Protein AF-A0A7S2IRY8-F1 (afdb_monomer_lite)

Secondary structure (DSSP, 8-state):
-HHHHHTTT-TTHHHHS-TT----HHHHS-HHHHHHHHHHHHHT-TT-EEEEEEESTTTTS-HHHHHHHHHHHHHHEEEEEEE-S-GGGGGT-SEEEEEEE-TTS-EEEEEEEGGGTTT--STT------EEPPTTS--TTTHHHHS--------

Radius of gyration: 21.2 Å; chains: 1; bounding box: 43×50×58 Å

Sequence (155 aa):
IRSALGSVSLEYLLERFGLDECVDLDTVLSGGEKQRLGFARLLLRPNGVRFALLDEATSALDQGAEDAVYRLLRQEVLSYVSVGHRANLDNYHTHKLLLERKPNGGCSWRFAKMENMQARKHPGERQSEWVESNEEDVTLQELDKRHGFSNTWSP

InterPro domains:
  IPR027417 P-loop containing nucleoside triphosphate hydrolase [G3DSA:3.40.50.300] (2-123)
  IPR027417 P-loop containing nucleoside triphosphate hydrolase [SSF52540] (11-99)
  IPR050835 ATP-binding cassette sub-family D [PTHR11384] (2-116)

pLDDT: mean 78.59, std 22.95, range [26.48, 96.62]

Organism: NCBI:txid1333877

Structure (mmCIF, N/CA/C/O backbone):
data_AF-A0A7S2IRY8-F1
#
_entry.id   AF-A0A7S2IRY8-F1
#
loop_
_atom_site.group_PDB
_atom_site.id
_atom_site.type_symbol
_atom_site.label_atom_id
_atom_site.label_alt_id
_atom_site.label_comp_id
_atom_site.label_asym_id
_atom_site.label_entity_id
_atom_site.label_seq_id
_atom_site.pdbx_PDB_ins_code
_atom_site.Cartn_x
_atom_site.Cartn_y
_atom_site.Cartn_z
_atom_site.occupancy
_atom_site.B_iso_or_equiv
_atom_site.auth_seq_id
_atom_site.auth_comp_id
_atom_site.auth_asym_id
_atom_site.auth_atom_id
_atom_site.pdbx_PDB_model_num
ATOM 1 N N . ILE A 1 1 ? -17.445 0.090 7.749 1.00 86.25 1 ILE A N 1
ATOM 2 C CA . ILE A 1 1 ? -16.265 0.717 8.402 1.00 86.25 1 ILE A CA 1
ATOM 3 C C . ILE A 1 1 ? -15.472 -0.300 9.220 1.00 86.25 1 ILE A C 1
ATOM 5 O O . ILE A 1 1 ? -14.363 -0.596 8.807 1.00 86.25 1 ILE A O 1
ATOM 9 N N . ARG A 1 2 ? -16.029 -0.905 10.286 1.00 92.12 2 ARG A N 1
ATOM 10 C CA . ARG A 1 2 ? -15.329 -1.924 11.104 1.00 92.12 2 ARG A CA 1
ATOM 11 C C . ARG A 1 2 ? -14.664 -3.034 10.287 1.00 92.12 2 ARG A C 1
ATOM 13 O O . ARG A 1 2 ? -13.466 -3.226 10.410 1.00 92.12 2 ARG A O 1
ATOM 20 N N . SER A 1 3 ? -15.412 -3.684 9.393 1.00 92.19 3 SER A N 1
ATOM 21 C CA . SER A 1 3 ? -14.861 -4.729 8.516 1.00 92.19 3 SER A CA 1
ATOM 22 C C . SER A 1 3 ? -13.683 -4.230 7.662 1.00 92.19 3 SER A C 1
ATOM 24 O O . SER A 1 3 ? -12.653 -4.889 7.628 1.00 92.19 3 SER A O 1
ATOM 26 N N . ALA A 1 4 ? -13.781 -3.039 7.059 1.00 92.69 4 ALA A N 1
ATOM 27 C CA . ALA A 1 4 ? -12.695 -2.472 6.255 1.00 92.69 4 ALA A CA 1
ATOM 28 C C . ALA A 1 4 ? -11.435 -2.169 7.085 1.00 92.69 4 ALA A C 1
ATOM 30 O O . ALA A 1 4 ? -10.328 -2.401 6.612 1.00 92.69 4 ALA A O 1
ATOM 31 N N . LEU A 1 5 ? -11.596 -1.681 8.322 1.00 94.25 5 LEU A N 1
ATOM 32 C CA . LEU A 1 5 ? -10.478 -1.480 9.250 1.00 94.25 5 LEU A CA 1
ATOM 33 C C . LEU A 1 5 ? -9.884 -2.812 9.725 1.00 94.25 5 LEU A C 1
ATOM 35 O O . LEU A 1 5 ? -8.664 -2.929 9.826 1.00 94.25 5 LEU A O 1
ATOM 39 N N . GLY A 1 6 ? -10.718 -3.827 9.955 1.00 93.88 6 GLY A N 1
ATOM 40 C CA . GLY A 1 6 ? -10.281 -5.187 10.276 1.00 93.88 6 GLY A CA 1
ATOM 41 C C . GLY A 1 6 ? -9.407 -5.790 9.175 1.00 93.88 6 GLY A C 1
ATOM 42 O O . GLY A 1 6 ? -8.331 -6.310 9.468 1.00 93.88 6 GLY A O 1
ATOM 43 N N . SER A 1 7 ? -9.792 -5.618 7.904 1.00 93.56 7 SER A N 1
ATOM 44 C CA . SER A 1 7 ? -9.027 -6.099 6.740 1.00 93.56 7 SER A CA 1
ATOM 45 C C . SER A 1 7 ? -7.620 -5.505 6.616 1.00 93.56 7 SER A C 1
ATOM 47 O O . SER A 1 7 ? -6.781 -6.073 5.921 1.00 93.56 7 SER A O 1
ATOM 49 N N . VAL A 1 8 ? -7.343 -4.380 7.283 1.00 94.81 8 VAL A N 1
ATOM 50 C CA . VAL A 1 8 ? -6.023 -3.726 7.296 1.00 94.81 8 VAL A CA 1
ATOM 51 C C . VAL A 1 8 ? -5.399 -3.665 8.695 1.00 94.81 8 VAL A C 1
ATOM 53 O O . VAL A 1 8 ? -4.482 -2.880 8.928 1.00 94.81 8 VAL A O 1
ATOM 56 N N . SER A 1 9 ? -5.890 -4.475 9.639 1.00 94.12 9 SER A N 1
ATOM 57 C CA . SER A 1 9 ? -5.387 -4.546 11.021 1.00 94.12 9 SER A CA 1
ATOM 58 C C . SER A 1 9 ? -5.428 -3.210 11.785 1.00 94.12 9 SER A C 1
ATOM 60 O O . SER A 1 9 ? -4.562 -2.933 12.612 1.00 94.12 9 SER A O 1
ATOM 62 N N . LEU A 1 10 ? -6.443 -2.382 11.524 1.00 95.12 10 LEU A N 1
ATOM 63 C CA . LEU A 1 10 ? -6.675 -1.089 12.182 1.00 95.12 10 LEU A CA 1
ATOM 64 C C . LEU A 1 10 ? -7.960 -1.062 13.025 1.00 95.12 10 LEU A C 1
ATOM 66 O O . LEU A 1 10 ? -8.463 0.008 13.356 1.00 95.12 10 LEU A O 1
ATOM 70 N N . GLU A 1 11 ? -8.525 -2.220 13.376 1.00 93.56 11 GLU A N 1
ATOM 71 C CA . GLU A 1 11 ? -9.779 -2.278 14.142 1.00 93.56 11 GLU A CA 1
ATOM 72 C C . GLU A 1 11 ? -9.667 -1.621 15.529 1.00 93.56 11 GLU A C 1
ATOM 74 O O . GLU A 1 11 ? -10.614 -0.964 15.961 1.00 93.56 11 GLU A O 1
ATOM 79 N N . TYR A 1 12 ? -8.493 -1.692 16.170 1.00 93.00 12 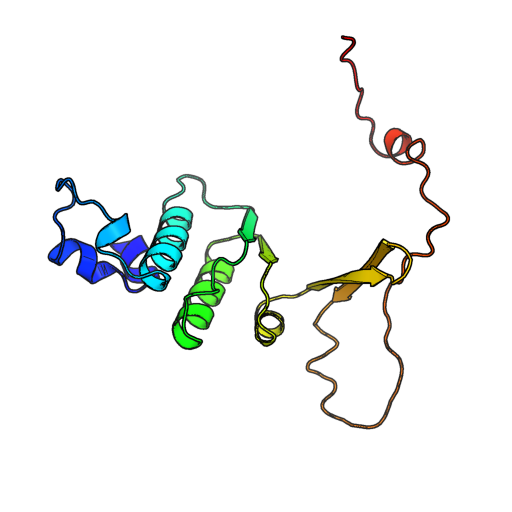TYR A N 1
ATOM 80 C CA . TYR A 1 12 ? -8.229 -1.048 17.465 1.00 93.00 12 TYR A CA 1
ATOM 81 C C . TYR A 1 12 ? -8.422 0.478 17.433 1.00 93.00 12 TYR A C 1
ATOM 83 O O . TYR A 1 12 ? -8.639 1.090 18.477 1.00 93.00 12 TYR A O 1
ATOM 91 N N . LEU A 1 13 ? -8.375 1.115 16.253 1.00 92.62 13 LEU A N 1
ATOM 92 C CA . LEU A 1 13 ? -8.632 2.550 16.134 1.00 92.62 13 LEU A CA 1
ATOM 93 C C . LEU A 1 13 ? -10.060 2.920 16.541 1.00 92.62 13 LEU A C 1
ATOM 95 O O . LEU A 1 13 ? -10.252 4.031 17.011 1.00 92.62 13 LEU A O 1
ATOM 99 N N . LEU A 1 14 ? -11.031 2.008 16.412 1.00 90.38 14 LEU A N 1
ATOM 100 C CA . LEU A 1 14 ? -12.418 2.242 16.838 1.00 90.38 14 LEU A CA 1
ATOM 101 C C . LEU A 1 14 ? -12.587 2.260 18.359 1.00 90.38 14 LEU A C 1
ATOM 103 O O . LEU A 1 14 ? -13.561 2.807 18.864 1.00 90.38 14 LEU A O 1
ATOM 107 N N . GLU A 1 15 ? -11.683 1.594 19.074 1.00 89.06 15 GLU A N 1
ATOM 108 C CA . GLU A 1 15 ? -11.660 1.579 20.539 1.00 89.06 15 GLU A CA 1
ATOM 109 C C . GLU A 1 15 ? -10.809 2.728 21.078 1.00 89.06 15 GLU A C 1
ATOM 111 O O . GLU A 1 15 ? -11.108 3.287 22.129 1.00 89.06 15 GLU A O 1
ATOM 116 N N . ARG A 1 16 ? -9.750 3.087 20.343 1.00 90.88 16 ARG A N 1
ATOM 117 C CA . ARG A 1 16 ? -8.844 4.184 20.687 1.00 90.88 16 ARG A CA 1
ATOM 118 C C . ARG A 1 16 ? -9.456 5.558 20.426 1.00 90.88 16 ARG A C 1
ATOM 120 O O . ARG A 1 16 ? -9.185 6.477 21.192 1.00 90.88 16 ARG A O 1
ATOM 127 N N . PHE A 1 17 ? -10.206 5.693 19.337 1.00 88.38 17 PHE A N 1
ATOM 128 C CA . PHE A 1 17 ? -10.835 6.932 18.900 1.00 88.38 17 PHE A CA 1
ATOM 129 C C . PHE A 1 17 ? -12.315 6.665 18.629 1.00 88.38 17 PHE A C 1
ATOM 131 O O . PHE A 1 17 ? -12.668 5.738 17.892 1.00 88.38 17 PHE A O 1
ATOM 138 N N . GLY A 1 18 ? -13.190 7.481 19.212 1.00 83.62 18 GLY A N 1
ATOM 139 C CA . GLY A 1 18 ? -14.607 7.449 18.865 1.00 83.62 18 GLY A CA 1
ATOM 140 C C . GLY A 1 18 ? -14.811 7.836 17.397 1.00 83.62 18 GLY A C 1
ATOM 141 O O . GLY A 1 18 ? -14.113 8.700 16.872 1.00 83.62 18 GLY A O 1
ATOM 142 N N . LEU A 1 19 ? -15.785 7.222 16.715 1.00 84.81 19 LEU A N 1
ATOM 143 C CA . LEU A 1 19 ? -16.089 7.553 15.311 1.00 84.81 19 LEU A CA 1
ATOM 144 C C . LEU A 1 19 ? -16.506 9.019 15.112 1.00 84.81 19 LEU A C 1
ATOM 146 O O . LEU A 1 19 ? -16.319 9.560 14.025 1.00 84.81 19 LEU A O 1
ATOM 150 N N . ASP A 1 20 ? -17.058 9.632 16.157 1.00 86.88 20 ASP A N 1
ATOM 151 C CA . ASP A 1 20 ? -17.539 11.014 16.162 1.00 86.88 20 ASP A CA 1
ATOM 152 C C . ASP A 1 20 ? -16.510 12.001 16.748 1.00 86.88 20 ASP A C 1
ATOM 154 O O . ASP A 1 20 ? -16.791 13.193 16.885 1.00 86.88 20 ASP A O 1
ATOM 158 N N . GLU A 1 21 ? -15.314 11.529 17.114 1.00 87.81 21 GLU A N 1
ATOM 159 C CA . GLU A 1 21 ? -14.276 12.376 17.696 1.00 87.81 21 GLU A CA 1
ATOM 160 C C . GLU A 1 21 ? -13.483 13.119 16.616 1.00 87.81 21 GLU A C 1
ATOM 162 O O . GLU A 1 21 ? -13.000 12.545 15.638 1.00 87.81 21 GLU A O 1
ATOM 167 N N . CYS A 1 22 ? -13.296 14.424 16.824 1.00 86.00 22 CYS A N 1
ATOM 168 C CA . CYS A 1 22 ? -12.420 15.231 15.985 1.00 86.00 22 CYS A CA 1
ATOM 169 C C . CYS A 1 22 ? -10.967 15.019 16.426 1.00 86.00 22 CYS A C 1
ATOM 171 O O . CYS A 1 22 ? -10.480 15.677 17.347 1.00 86.00 22 CYS A O 1
ATOM 173 N N . VAL A 1 23 ? -10.293 14.067 15.784 1.00 88.00 23 VAL A N 1
ATOM 174 C CA . VAL A 1 23 ? -8.888 13.732 16.036 1.00 88.00 23 VAL A CA 1
ATOM 175 C C . VAL A 1 23 ? -8.048 14.138 14.834 1.00 88.00 23 VAL A C 1
ATOM 177 O O . VAL A 1 23 ? -8.375 13.808 13.693 1.00 88.00 23 VAL A O 1
ATOM 180 N N . ASP A 1 24 ? -6.925 14.804 15.091 1.00 91.00 24 ASP A N 1
ATOM 181 C CA . ASP A 1 24 ? -5.908 15.033 14.071 1.00 91.00 24 ASP A CA 1
ATOM 182 C C . ASP A 1 24 ? -5.143 13.729 13.791 1.00 91.00 24 ASP A C 1
ATOM 184 O O . ASP A 1 24 ? -4.111 13.427 14.394 1.00 91.00 24 ASP A O 1
ATOM 188 N N . LEU A 1 25 ? -5.687 12.923 12.875 1.00 88.75 25 LEU A N 1
ATOM 189 C CA . LEU A 1 25 ? -5.116 11.635 12.474 1.00 88.75 25 LEU A CA 1
ATOM 190 C C . LEU A 1 25 ? -3.690 11.762 11.928 1.00 88.75 25 LEU A C 1
ATOM 192 O O . LEU A 1 25 ? -2.933 10.788 11.965 1.00 88.75 25 LEU A O 1
ATOM 196 N N . ASP A 1 26 ? -3.298 12.945 11.452 1.00 89.25 26 ASP A N 1
ATOM 197 C CA . ASP A 1 26 ? -1.968 13.141 10.906 1.00 89.25 26 ASP A CA 1
ATOM 198 C C . ASP A 1 26 ? -0.875 13.184 11.973 1.00 89.25 26 ASP A C 1
ATOM 200 O O . ASP A 1 26 ? 0.263 12.803 11.685 1.00 89.25 26 ASP A O 1
ATOM 204 N N . THR A 1 27 ? -1.203 13.577 13.199 1.00 91.94 27 THR A N 1
ATOM 205 C CA . THR A 1 27 ? -0.230 13.621 14.298 1.00 91.94 27 THR A CA 1
ATOM 206 C C . THR A 1 27 ? -0.205 12.335 15.117 1.00 91.94 27 THR A C 1
ATOM 208 O O . THR A 1 27 ? 0.823 12.014 15.712 1.00 91.94 27 THR A O 1
ATOM 211 N N . VAL A 1 28 ? -1.301 11.570 15.133 1.00 93.81 28 VAL A N 1
ATOM 212 C CA . VAL A 1 28 ? -1.433 10.381 15.999 1.00 93.81 28 VAL A CA 1
ATOM 213 C C . VAL A 1 28 ? -1.147 9.050 15.307 1.00 93.81 28 VAL A C 1
ATOM 215 O O . VAL A 1 28 ? -0.843 8.075 16.001 1.00 93.81 28 VAL A O 1
ATOM 218 N N . LEU A 1 29 ? -1.270 8.982 13.976 1.00 94.94 29 LEU A N 1
ATOM 219 C CA . LEU A 1 29 ? -1.001 7.768 13.205 1.00 94.94 29 LEU A CA 1
ATOM 220 C C . LEU A 1 29 ? 0.441 7.750 12.692 1.00 94.94 29 LEU A C 1
ATOM 222 O O . LEU A 1 29 ? 0.936 8.718 12.111 1.00 94.94 29 LEU A O 1
ATOM 226 N N . SER A 1 30 ? 1.096 6.604 12.832 1.00 95.75 30 SER A N 1
ATOM 227 C CA . SER A 1 30 ? 2.355 6.298 12.153 1.00 95.75 30 SER A CA 1
ATOM 228 C C . SER A 1 30 ? 2.177 6.275 10.630 1.00 95.75 30 SER A C 1
ATOM 230 O O . SER A 1 30 ? 1.080 6.055 10.111 1.00 95.75 30 SER A O 1
ATOM 232 N N . GLY A 1 31 ? 3.275 6.436 9.885 1.00 95.62 31 GLY A N 1
ATOM 233 C CA . GLY A 1 31 ? 3.243 6.393 8.417 1.00 95.62 31 GLY A CA 1
ATOM 234 C C . GLY A 1 31 ? 2.610 5.110 7.861 1.00 95.62 31 GLY A C 1
ATOM 235 O O . GLY A 1 31 ? 1.780 5.175 6.954 1.00 95.62 31 GLY A O 1
ATOM 236 N N . GLY A 1 32 ? 2.923 3.953 8.453 1.00 96.12 32 GLY A N 1
ATOM 237 C CA . GLY A 1 32 ? 2.334 2.675 8.050 1.00 96.12 32 GLY A CA 1
ATOM 238 C C . GLY A 1 32 ? 0.840 2.561 8.375 1.00 96.12 32 GLY A C 1
ATOM 239 O O . GLY A 1 32 ? 0.069 2.043 7.568 1.00 96.12 32 GLY A O 1
ATOM 240 N N . GLU A 1 33 ? 0.383 3.093 9.514 1.00 96.56 33 GLU A N 1
ATOM 241 C CA . GLU A 1 33 ? -1.053 3.166 9.830 1.00 96.56 33 GLU A CA 1
ATOM 242 C C . GLU A 1 33 ? -1.801 4.070 8.845 1.00 96.56 33 GLU A C 1
ATOM 244 O O . GLU A 1 33 ? -2.867 3.684 8.368 1.00 96.56 33 GLU A O 1
ATOM 249 N N . LYS A 1 34 ? -1.228 5.219 8.464 1.00 96.12 34 LYS A N 1
ATOM 250 C CA . LYS A 1 34 ? -1.816 6.105 7.446 1.00 96.12 34 LYS A CA 1
ATOM 251 C C . LYS A 1 34 ? -1.947 5.415 6.088 1.00 96.12 34 LYS A C 1
ATOM 253 O O . LYS A 1 34 ? -3.001 5.499 5.457 1.00 96.12 34 LYS A O 1
ATOM 258 N N . GLN A 1 35 ? -0.913 4.691 5.654 1.00 96.25 35 GLN A N 1
ATOM 259 C CA . GLN A 1 35 ? -0.953 3.913 4.410 1.00 96.25 35 GLN A CA 1
ATOM 260 C C . GLN A 1 35 ? -2.036 2.827 4.466 1.00 96.25 35 GLN A C 1
ATOM 262 O O . GLN A 1 35 ? -2.883 2.755 3.574 1.00 96.25 35 GLN A O 1
ATOM 267 N N . ARG A 1 36 ? -2.092 2.044 5.554 1.00 96.62 36 ARG A N 1
ATOM 268 C CA . ARG A 1 36 ? -3.141 1.027 5.772 1.00 96.62 36 ARG A CA 1
ATOM 269 C C . ARG A 1 36 ? -4.546 1.626 5.811 1.00 96.62 36 ARG A C 1
ATOM 271 O O . ARG A 1 36 ? -5.463 1.049 5.230 1.00 96.62 36 ARG A O 1
ATOM 278 N N . LEU A 1 37 ? -4.719 2.805 6.406 1.00 95.25 37 LEU A N 1
ATOM 279 C CA . LEU A 1 37 ? -5.989 3.531 6.379 1.00 95.25 37 LEU A CA 1
ATOM 280 C C . LEU A 1 37 ? -6.373 3.932 4.944 1.00 95.25 37 LEU A C 1
ATOM 282 O O . LEU A 1 37 ? -7.541 3.833 4.569 1.00 95.25 37 LEU A O 1
ATOM 286 N N . GLY A 1 38 ? -5.399 4.313 4.113 1.00 94.31 38 GLY A N 1
ATOM 287 C CA . GLY A 1 38 ? -5.584 4.510 2.672 1.00 94.31 38 GLY A CA 1
ATOM 288 C C . GLY A 1 38 ? -6.153 3.272 1.970 1.00 94.31 38 GLY A C 1
ATOM 289 O O . GLY A 1 38 ? -7.123 3.385 1.220 1.00 94.31 38 GLY A O 1
ATOM 290 N N . PHE A 1 39 ? -5.634 2.080 2.276 1.00 95.50 39 PHE A N 1
ATOM 291 C CA . PHE A 1 39 ? -6.175 0.823 1.746 1.00 95.50 39 PHE A CA 1
ATOM 292 C C . PHE A 1 39 ? -7.583 0.516 2.268 1.00 95.50 39 PHE A C 1
ATOM 294 O O . PHE A 1 39 ? -8.452 0.155 1.476 1.00 95.50 39 PHE A O 1
ATOM 301 N N . ALA A 1 40 ? -7.871 0.746 3.554 1.00 94.56 40 ALA A N 1
ATOM 302 C CA . ALA A 1 40 ? -9.236 0.608 4.077 1.00 94.56 40 ALA A CA 1
ATOM 303 C C . ALA A 1 40 ? -10.230 1.522 3.344 1.00 94.56 40 ALA A C 1
ATOM 305 O O . ALA A 1 40 ? -11.366 1.123 3.085 1.00 94.56 40 ALA A O 1
ATOM 306 N N . ARG A 1 41 ? -9.810 2.735 2.961 1.00 93.44 41 ARG A N 1
ATOM 307 C CA . ARG A 1 41 ? -10.647 3.659 2.177 1.00 93.44 41 ARG A CA 1
ATOM 308 C C . ARG A 1 41 ? -10.969 3.123 0.783 1.00 93.44 41 ARG A C 1
ATOM 310 O O . ARG A 1 41 ? -12.064 3.396 0.295 1.00 93.44 41 ARG A O 1
ATOM 317 N N . LEU A 1 42 ? -10.071 2.357 0.156 1.00 91.81 42 LEU A N 1
ATOM 318 C CA . LEU A 1 42 ? -10.356 1.699 -1.126 1.00 91.81 42 LEU A CA 1
ATOM 319 C C . LEU A 1 42 ? -11.517 0.703 -0.991 1.00 91.81 42 LEU A C 1
ATOM 321 O O . LEU A 1 42 ? -12.411 0.702 -1.834 1.00 91.81 42 LEU A O 1
ATOM 325 N N . LEU A 1 43 ? -11.558 -0.065 0.103 1.00 89.81 43 LEU A N 1
ATOM 326 C CA . LEU A 1 43 ? -12.607 -1.063 0.361 1.00 89.81 43 LEU A CA 1
ATOM 327 C C . LEU A 1 43 ? -13.995 -0.456 0.597 1.00 89.81 43 LEU A C 1
ATOM 329 O O . LEU A 1 43 ? -15.011 -1.108 0.386 1.00 89.81 43 LEU A O 1
ATOM 333 N N . LEU A 1 44 ? -14.059 0.795 1.053 1.00 91.56 44 LEU A N 1
ATOM 334 C CA . LEU A 1 44 ? -15.322 1.470 1.367 1.00 91.56 44 LEU A CA 1
ATOM 335 C C . LEU A 1 44 ? -16.009 2.077 0.134 1.00 91.56 44 LEU A C 1
ATOM 337 O O . LEU A 1 44 ? -17.045 2.731 0.265 1.00 91.56 44 LEU A O 1
ATOM 341 N N . ARG A 1 45 ? -15.449 1.900 -1.068 1.00 90.62 45 ARG A N 1
ATOM 342 C CA . ARG A 1 45 ? -16.018 2.446 -2.305 1.00 90.62 45 ARG A CA 1
ATOM 343 C C . ARG A 1 45 ? -17.322 1.708 -2.666 1.00 90.62 45 ARG A C 1
ATOM 345 O O . ARG A 1 45 ? -17.267 0.507 -2.913 1.00 90.62 45 ARG A O 1
ATOM 352 N N . PRO A 1 46 ? -18.474 2.403 -2.797 1.00 82.81 46 PRO A N 1
ATOM 353 C CA . PRO A 1 46 ? -19.788 1.759 -2.957 1.00 82.81 46 PRO A CA 1
ATOM 354 C C . PRO A 1 46 ? -19.918 0.833 -4.173 1.00 82.81 46 PRO A C 1
ATOM 356 O O . PRO A 1 46 ? -20.631 -0.159 -4.122 1.00 82.81 46 PRO A O 1
ATOM 359 N N . ASN A 1 47 ? -19.212 1.154 -5.261 1.00 87.88 47 ASN A N 1
ATOM 360 C CA . ASN A 1 47 ? -19.258 0.408 -6.522 1.00 87.88 47 ASN A CA 1
ATOM 361 C C . ASN A 1 47 ? -18.016 -0.482 -6.724 1.00 87.88 47 ASN A C 1
ATOM 363 O O . ASN A 1 47 ? -17.704 -0.856 -7.857 1.00 87.88 47 ASN A O 1
ATOM 367 N N . GLY A 1 48 ? -17.276 -0.760 -5.644 1.00 87.25 48 GLY A N 1
ATOM 368 C CA . GLY A 1 48 ? -15.960 -1.389 -5.698 1.00 87.25 48 GLY A CA 1
ATOM 369 C C . GLY A 1 48 ? -14.904 -0.519 -6.392 1.00 87.25 48 GLY A C 1
ATOM 370 O O . GLY A 1 48 ? -15.158 0.621 -6.802 1.00 87.25 48 GLY A O 1
ATOM 371 N N . VAL A 1 49 ? -13.694 -1.063 -6.529 1.00 91.56 49 VAL A N 1
ATOM 372 C CA . VAL A 1 49 ? -12.572 -0.414 -7.222 1.00 91.56 49 VAL A CA 1
ATOM 373 C C . VAL A 1 49 ? -12.186 -1.261 -8.429 1.00 91.56 49 VAL A C 1
ATOM 375 O O . VAL A 1 49 ? -11.703 -2.380 -8.299 1.00 91.56 49 VAL A O 1
ATOM 378 N N . ARG A 1 50 ? -12.394 -0.729 -9.640 1.00 91.94 50 ARG A N 1
ATOM 379 C CA . ARG A 1 50 ? -11.968 -1.425 -10.868 1.00 91.94 50 ARG A CA 1
ATOM 380 C C . ARG A 1 50 ? -10.473 -1.285 -11.126 1.00 91.94 50 ARG A C 1
ATOM 382 O O . ARG A 1 50 ? -9.853 -2.192 -11.663 1.00 91.94 50 ARG A O 1
ATOM 389 N N . PHE A 1 51 ? -9.909 -0.141 -10.768 1.00 94.56 51 PHE A N 1
ATOM 390 C CA . PHE A 1 51 ? -8.506 0.146 -10.994 1.00 94.56 51 PHE A CA 1
ATOM 391 C C . PHE A 1 51 ? -7.935 0.955 -9.835 1.00 94.56 51 PHE A C 1
ATOM 393 O O . PHE A 1 51 ? -8.565 1.925 -9.407 1.00 94.56 51 PHE A O 1
ATOM 400 N N . ALA A 1 52 ? -6.760 0.565 -9.345 1.00 95.19 52 ALA A N 1
ATOM 401 C CA . ALA A 1 52 ? -6.024 1.295 -8.319 1.00 95.19 52 ALA A CA 1
ATOM 402 C C . ALA A 1 52 ? -4.625 1.679 -8.818 1.00 95.19 52 ALA A C 1
ATOM 404 O O . ALA A 1 52 ? -3.906 0.851 -9.375 1.00 95.19 52 ALA A O 1
ATOM 405 N N . LEU A 1 53 ? -4.235 2.931 -8.578 1.00 95.94 53 LEU A N 1
ATOM 406 C CA . LEU A 1 53 ? -2.867 3.406 -8.755 1.00 95.94 53 LEU A CA 1
ATOM 407 C C . LEU A 1 53 ? -2.250 3.611 -7.373 1.00 95.94 53 LEU A C 1
ATOM 409 O O . LEU A 1 53 ? -2.832 4.294 -6.531 1.00 95.94 53 LEU A O 1
ATOM 413 N N . LEU A 1 54 ? -1.100 2.992 -7.142 1.00 95.75 54 LEU A N 1
ATOM 414 C CA . LEU A 1 54 ? -0.424 2.963 -5.853 1.00 95.75 54 LEU A CA 1
ATOM 415 C C . LEU A 1 54 ? 0.943 3.623 -6.005 1.00 95.75 54 LEU A C 1
ATOM 417 O O . LEU A 1 54 ? 1.872 2.992 -6.494 1.00 95.75 54 LEU A O 1
ATOM 421 N N . ASP A 1 55 ? 1.061 4.883 -5.608 1.00 95.12 55 ASP A N 1
ATOM 422 C CA . ASP A 1 55 ? 2.325 5.620 -5.670 1.00 95.12 55 ASP A CA 1
ATOM 423 C C . ASP A 1 55 ? 3.012 5.591 -4.302 1.00 95.12 55 ASP A C 1
ATOM 425 O O . ASP A 1 55 ? 2.493 6.155 -3.338 1.00 95.12 55 ASP A O 1
ATOM 429 N N . GLU A 1 56 ? 4.104 4.830 -4.184 1.00 94.12 56 GLU A N 1
ATOM 430 C CA . GLU A 1 56 ? 4.854 4.611 -2.935 1.00 94.12 56 GLU A CA 1
ATOM 431 C C . GLU A 1 56 ? 3.976 4.184 -1.739 1.00 94.12 56 GLU A C 1
ATOM 433 O O . GLU A 1 56 ? 4.312 4.397 -0.569 1.00 94.12 56 GLU A O 1
ATOM 438 N N . ALA A 1 57 ? 2.835 3.546 -2.025 1.00 94.75 57 ALA A N 1
ATOM 439 C CA . ALA A 1 57 ? 1.766 3.305 -1.055 1.00 94.75 57 ALA A CA 1
ATOM 440 C C . ALA A 1 57 ? 2.120 2.277 0.036 1.00 94.75 57 ALA A C 1
ATOM 442 O O . ALA A 1 57 ? 1.376 2.144 1.005 1.00 94.75 57 ALA A O 1
ATOM 443 N N . THR A 1 58 ? 3.229 1.546 -0.118 1.00 95.00 58 THR A N 1
ATOM 444 C CA . THR A 1 58 ? 3.711 0.526 0.832 1.00 95.00 58 THR A CA 1
ATOM 445 C C . THR A 1 58 ? 5.099 0.838 1.401 1.00 95.00 58 THR A C 1
ATOM 447 O O . THR A 1 58 ? 5.700 0.010 2.087 1.00 95.00 58 THR A O 1
ATOM 450 N N . SER A 1 59 ? 5.618 2.043 1.147 1.00 94.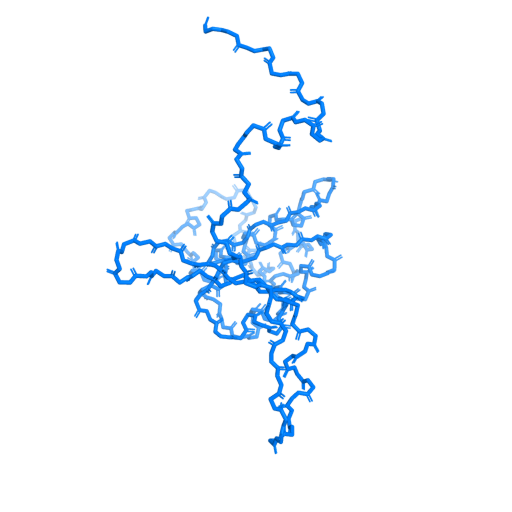44 59 SER A N 1
ATOM 451 C CA . SER A 1 59 ? 6.967 2.466 1.555 1.00 94.44 59 SER A CA 1
ATOM 452 C C . SER A 1 59 ? 7.185 2.502 3.074 1.00 94.44 59 SER A C 1
ATOM 454 O O . SER A 1 59 ? 8.313 2.319 3.525 1.00 94.44 59 SER A O 1
ATOM 456 N N . ALA A 1 60 ? 6.126 2.691 3.870 1.00 95.06 60 ALA A N 1
ATOM 457 C CA . ALA A 1 60 ? 6.187 2.734 5.333 1.00 95.06 60 ALA A CA 1
ATOM 458 C C . ALA A 1 60 ? 5.697 1.432 5.994 1.00 95.06 60 ALA A C 1
ATOM 460 O O . ALA A 1 60 ? 5.541 1.387 7.216 1.00 95.06 60 ALA A O 1
ATOM 461 N N . LEU A 1 61 ? 5.424 0.386 5.206 1.00 94.62 61 LEU A N 1
ATOM 462 C CA . LEU A 1 61 ? 4.975 -0.913 5.704 1.00 94.62 61 LEU A CA 1
ATOM 463 C C . LEU A 1 61 ? 6.150 -1.874 5.880 1.00 94.62 61 LEU A C 1
ATOM 465 O O . LEU A 1 61 ? 7.053 -1.953 5.043 1.00 94.62 61 LEU A O 1
ATOM 469 N N . ASP A 1 62 ? 6.106 -2.670 6.946 1.00 93.50 62 ASP A N 1
ATOM 470 C CA . ASP A 1 62 ? 6.936 -3.867 7.022 1.00 93.50 62 ASP A CA 1
ATOM 471 C C . ASP A 1 62 ? 6.492 -4.909 5.976 1.00 93.50 62 ASP A C 1
ATOM 473 O O . ASP A 1 62 ? 5.453 -4.782 5.324 1.00 93.50 62 ASP A O 1
ATOM 477 N N . GLN A 1 63 ? 7.310 -5.944 5.786 1.00 91.50 63 GLN A N 1
ATOM 478 C CA . GLN A 1 63 ? 7.058 -6.964 4.769 1.00 91.50 63 GLN A CA 1
ATOM 479 C C . GLN A 1 63 ? 5.738 -7.724 4.991 1.00 91.50 63 GLN A C 1
ATOM 481 O O . GLN A 1 63 ? 5.037 -8.014 4.026 1.00 91.50 63 GLN A O 1
ATOM 486 N N . GLY A 1 64 ? 5.370 -8.015 6.243 1.00 93.38 64 GLY A N 1
ATOM 487 C CA . GLY A 1 64 ? 4.147 -8.761 6.546 1.00 93.38 64 GLY A CA 1
ATOM 488 C C . GLY A 1 64 ? 2.883 -7.941 6.282 1.00 93.38 64 GLY A C 1
ATOM 489 O O . GLY A 1 64 ? 1.904 -8.455 5.736 1.00 93.38 64 GLY A O 1
ATOM 490 N N . ALA A 1 65 ? 2.910 -6.653 6.625 1.00 93.19 65 ALA A N 1
ATOM 491 C CA . ALA A 1 65 ? 1.836 -5.715 6.324 1.00 93.19 65 ALA A CA 1
ATOM 492 C C . ALA A 1 65 ? 1.708 -5.466 4.813 1.00 93.19 65 ALA A C 1
ATOM 494 O O . ALA A 1 65 ? 0.593 -5.418 4.294 1.00 93.19 65 ALA A O 1
ATOM 495 N N . GLU A 1 66 ? 2.830 -5.359 4.101 1.00 94.81 66 GLU A N 1
ATOM 496 C CA . GLU A 1 66 ? 2.854 -5.249 2.640 1.00 94.81 66 GLU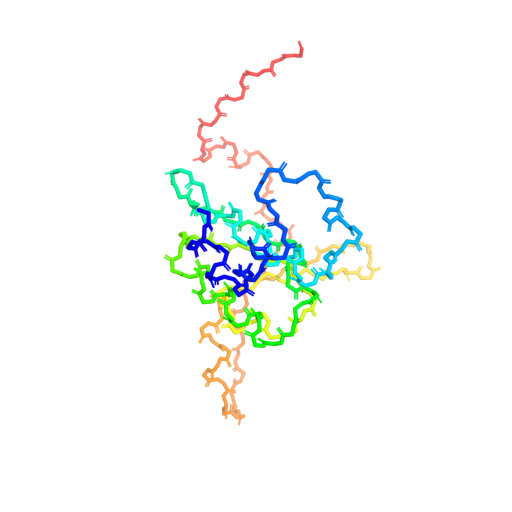 A CA 1
ATOM 497 C C . GLU A 1 66 ? 2.237 -6.490 1.968 1.00 94.81 66 GLU A C 1
ATOM 499 O O . GLU A 1 66 ? 1.334 -6.356 1.138 1.00 94.81 66 GLU A O 1
ATOM 504 N N . ASP A 1 67 ? 2.631 -7.695 2.394 1.00 94.38 67 ASP A N 1
ATOM 505 C CA . ASP A 1 67 ? 2.051 -8.964 1.932 1.00 94.38 67 ASP A CA 1
ATOM 506 C C . ASP A 1 67 ? 0.530 -9.019 2.140 1.00 94.38 67 ASP A C 1
ATOM 508 O O . ASP A 1 67 ? -0.217 -9.481 1.269 1.00 94.38 67 ASP A O 1
ATOM 512 N N . ALA A 1 68 ? 0.055 -8.574 3.306 1.00 94.62 68 ALA A N 1
ATOM 513 C CA . ALA A 1 68 ? -1.367 -8.558 3.633 1.00 94.62 68 ALA A CA 1
ATOM 514 C C . ALA A 1 68 ? -2.149 -7.601 2.722 1.00 94.62 68 ALA A C 1
ATOM 516 O O . ALA A 1 68 ? -3.199 -7.971 2.192 1.00 94.62 68 ALA A O 1
ATOM 517 N N . VAL A 1 69 ? -1.614 -6.402 2.485 1.00 95.06 69 VAL A N 1
ATOM 518 C CA . VAL A 1 69 ? -2.232 -5.394 1.616 1.00 95.06 69 VAL A CA 1
ATOM 519 C C . VAL A 1 69 ? -2.300 -5.863 0.162 1.00 95.06 69 VAL A C 1
ATOM 521 O O . VAL A 1 69 ? -3.351 -5.741 -0.466 1.00 95.06 69 VAL A O 1
ATOM 524 N N . TYR A 1 70 ? -1.233 -6.447 -0.389 1.00 95.44 70 TYR A N 1
ATOM 525 C CA . TYR A 1 70 ? -1.279 -6.949 -1.769 1.00 95.44 70 TYR A CA 1
ATOM 526 C C . TYR A 1 70 ? -2.213 -8.149 -1.931 1.00 95.44 70 TYR A C 1
ATOM 528 O O . TYR A 1 70 ? -2.866 -8.286 -2.968 1.00 95.44 70 TYR A O 1
ATOM 536 N N . ARG A 1 71 ? -2.344 -8.995 -0.904 1.00 94.50 71 ARG A N 1
ATOM 537 C CA . ARG A 1 71 ? -3.343 -10.071 -0.895 1.00 94.50 71 ARG A CA 1
ATOM 538 C C . ARG A 1 71 ? -4.765 -9.519 -0.932 1.00 94.50 71 ARG A C 1
ATOM 540 O O . ARG A 1 71 ? -5.569 -10.000 -1.724 1.00 94.50 71 ARG A O 1
ATOM 547 N N . LEU A 1 72 ? -5.036 -8.496 -0.125 1.00 93.94 72 LEU A N 1
ATOM 548 C CA . LEU A 1 72 ? -6.311 -7.788 -0.110 1.00 93.94 72 LEU A CA 1
ATOM 549 C C . LEU A 1 72 ? -6.616 -7.157 -1.479 1.00 93.94 72 LEU A C 1
ATOM 551 O O . LEU A 1 72 ? -7.699 -7.350 -2.020 1.00 93.94 72 LEU A O 1
ATOM 555 N N . LEU A 1 73 ? -5.648 -6.465 -2.087 1.00 94.50 73 LEU A N 1
ATOM 556 C CA . LEU A 1 73 ? -5.816 -5.852 -3.410 1.00 94.50 73 LEU A CA 1
ATOM 557 C C . LEU A 1 73 ? -6.188 -6.872 -4.488 1.00 94.50 73 LEU A C 1
ATOM 559 O O . LEU A 1 73 ? -7.055 -6.591 -5.307 1.00 94.50 73 LEU A O 1
ATOM 563 N N . ARG A 1 74 ? -5.577 -8.064 -4.476 1.00 93.06 74 ARG A N 1
ATOM 564 C CA . ARG A 1 74 ? -5.912 -9.139 -5.427 1.00 93.06 74 ARG A CA 1
ATOM 565 C C . ARG A 1 74 ? -7.338 -9.670 -5.275 1.00 93.06 74 ARG A C 1
ATOM 567 O O . ARG A 1 74 ? -7.858 -10.246 -6.224 1.00 93.06 74 ARG A O 1
ATOM 574 N N . GLN A 1 75 ? -7.936 -9.537 -4.093 1.00 91.44 75 GLN A N 1
ATOM 575 C CA . GLN A 1 75 ? -9.297 -9.999 -3.814 1.00 91.44 75 GLN A CA 1
ATOM 576 C C . GLN A 1 75 ? -10.339 -8.929 -4.152 1.00 91.44 75 GLN A C 1
ATOM 578 O O . GLN A 1 75 ? -11.405 -9.249 -4.670 1.00 91.44 75 GLN A O 1
ATOM 583 N N . GLU A 1 76 ? -10.015 -7.666 -3.879 1.00 92.19 76 GLU A N 1
ATOM 584 C CA . GLU A 1 76 ? -10.996 -6.574 -3.830 1.00 92.19 76 GLU A CA 1
ATOM 585 C C . GLU A 1 76 ? -10.910 -5.614 -5.027 1.00 92.19 76 GLU A C 1
ATOM 587 O O . GLU A 1 76 ? -11.821 -4.817 -5.262 1.00 92.19 76 GLU A O 1
ATOM 592 N N . VAL A 1 77 ? -9.816 -5.663 -5.795 1.00 93.12 77 VAL A N 1
ATOM 593 C CA . VAL A 1 77 ? -9.557 -4.758 -6.920 1.00 93.12 77 VAL A CA 1
ATOM 594 C C . VAL A 1 77 ? -9.337 -5.558 -8.197 1.00 93.12 77 VAL A C 1
ATOM 596 O O . VAL A 1 77 ? -8.546 -6.495 -8.230 1.00 93.12 77 VAL A O 1
ATOM 599 N N . LEU A 1 78 ? -10.003 -5.155 -9.284 1.00 93.12 78 LEU A N 1
ATOM 600 C CA . LEU A 1 78 ? -9.895 -5.861 -10.567 1.00 93.12 78 LEU A CA 1
ATOM 601 C C . LEU A 1 78 ? -8.482 -5.770 -11.177 1.00 93.12 78 LEU A C 1
ATOM 603 O O . LEU A 1 78 ? -7.990 -6.752 -11.725 1.00 93.12 78 LEU A O 1
ATOM 607 N N . SER A 1 79 ? -7.829 -4.609 -11.103 1.00 94.94 79 SER A N 1
ATOM 608 C CA . SER A 1 79 ? -6.438 -4.433 -11.535 1.00 94.94 79 SER A CA 1
ATOM 609 C C . SER A 1 79 ? -5.771 -3.284 -10.782 1.00 94.94 79 SER A C 1
ATOM 611 O O . SER A 1 79 ? -6.426 -2.310 -10.415 1.00 94.94 79 SER A O 1
ATOM 613 N N . TYR A 1 80 ? -4.456 -3.351 -10.588 1.00 96.00 80 TYR A N 1
ATOM 614 C CA . TYR A 1 80 ? -3.693 -2.250 -10.008 1.00 96.00 80 TYR A CA 1
ATOM 615 C C . TYR A 1 80 ? -2.352 -2.049 -10.707 1.00 96.00 80 TYR A C 1
ATOM 617 O O . TYR A 1 80 ? -1.785 -2.975 -11.284 1.00 96.00 80 TYR A O 1
ATOM 625 N N . VAL A 1 81 ? -1.847 -0.823 -10.625 1.00 96.25 81 VAL A N 1
ATOM 626 C CA . VAL A 1 81 ? -0.469 -0.458 -10.960 1.00 96.25 81 VAL A CA 1
ATOM 627 C C . VAL A 1 81 ? 0.150 0.120 -9.699 1.00 96.25 81 VAL A C 1
ATOM 629 O O . VAL A 1 81 ? -0.472 0.959 -9.047 1.00 96.25 81 VAL A O 1
ATOM 632 N N . SER A 1 82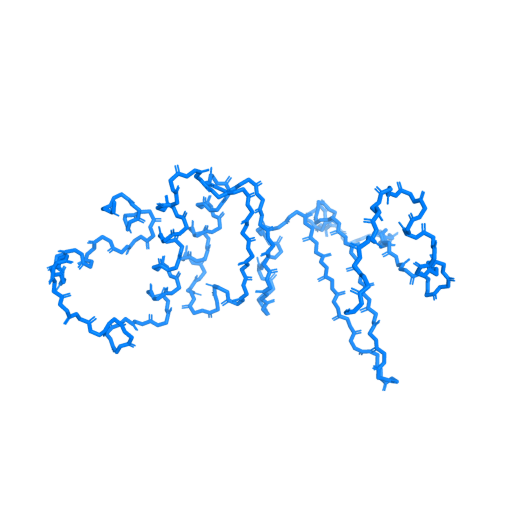 ? 1.358 -0.320 -9.348 1.00 95.56 82 SER A N 1
ATOM 633 C CA . SER A 1 82 ? 2.119 0.318 -8.276 1.00 95.56 82 SER A CA 1
ATOM 634 C C . SER A 1 82 ? 3.468 0.825 -8.751 1.00 95.56 82 SER A C 1
ATOM 636 O O . SER A 1 82 ? 4.092 0.246 -9.642 1.00 95.56 82 SER A O 1
ATOM 638 N N . VAL A 1 83 ? 3.883 1.919 -8.130 1.00 95.44 83 VAL A N 1
ATOM 639 C CA . VAL A 1 83 ? 5.213 2.503 -8.200 1.00 95.44 83 VAL A CA 1
ATOM 640 C C . VAL A 1 83 ? 5.833 2.329 -6.823 1.00 95.44 83 VAL A C 1
ATOM 642 O O . VAL A 1 83 ? 5.181 2.554 -5.800 1.00 95.44 83 VAL A O 1
ATOM 645 N N . GLY A 1 84 ? 7.075 1.871 -6.799 1.00 91.44 84 GLY A N 1
ATOM 646 C CA . GLY A 1 84 ? 7.801 1.702 -5.560 1.00 91.44 84 GLY A CA 1
ATOM 647 C C . GLY A 1 84 ? 9.266 1.383 -5.794 1.00 91.44 84 GLY A C 1
ATOM 648 O O . GLY A 1 84 ? 9.649 0.835 -6.829 1.00 91.44 84 GLY A O 1
ATOM 649 N N . HIS A 1 85 ? 10.088 1.686 -4.798 1.00 87.69 85 HIS A N 1
ATOM 650 C CA . HIS A 1 85 ? 11.532 1.451 -4.862 1.00 87.69 85 HIS A CA 1
ATOM 651 C C . HIS A 1 85 ? 11.979 0.064 -4.367 1.00 87.69 85 HIS A C 1
ATOM 653 O O . HIS A 1 85 ? 13.168 -0.257 -4.407 1.00 87.69 85 HIS A O 1
ATOM 659 N N . ARG A 1 86 ? 11.058 -0.778 -3.880 1.00 85.06 86 ARG A N 1
ATOM 660 C CA . ARG A 1 86 ? 11.403 -2.060 -3.249 1.00 85.06 86 ARG A CA 1
ATOM 661 C C . ARG A 1 86 ? 11.489 -3.195 -4.267 1.00 85.06 86 ARG A C 1
ATOM 663 O O . ARG A 1 86 ? 10.579 -3.413 -5.060 1.00 85.06 86 ARG A O 1
ATOM 670 N N . ALA A 1 87 ? 12.556 -3.989 -4.185 1.00 80.94 87 ALA A N 1
ATOM 671 C CA . ALA A 1 87 ? 12.777 -5.122 -5.088 1.00 80.94 87 ALA A CA 1
ATOM 672 C C . ALA A 1 87 ? 11.734 -6.248 -4.940 1.00 80.94 87 ALA A C 1
ATOM 674 O O . ALA A 1 87 ? 11.505 -7.004 -5.879 1.00 80.94 87 ALA A O 1
ATOM 675 N N . ASN A 1 88 ? 11.089 -6.369 -3.775 1.00 85.56 88 ASN A N 1
ATOM 676 C CA . ASN A 1 88 ? 10.084 -7.403 -3.516 1.00 85.56 88 ASN A CA 1
ATOM 677 C C . ASN A 1 88 ? 8.727 -7.130 -4.185 1.00 85.56 88 ASN A C 1
ATOM 679 O O . ASN A 1 88 ? 7.885 -8.026 -4.178 1.00 85.56 88 ASN A O 1
ATOM 683 N N . LEU A 1 89 ? 8.518 -5.954 -4.792 1.00 89.00 89 LEU A N 1
ATOM 684 C CA . LEU A 1 89 ? 7.288 -5.640 -5.531 1.00 89.00 89 LEU A CA 1
ATOM 685 C C . LEU A 1 89 ? 7.033 -6.604 -6.689 1.00 89.00 89 LEU A C 1
ATOM 687 O O . LEU A 1 89 ? 5.886 -6.922 -6.996 1.00 89.00 89 LEU A O 1
ATOM 691 N N . ASP A 1 90 ? 8.105 -7.151 -7.257 1.00 89.50 90 ASP A N 1
ATOM 692 C CA . ASP A 1 90 ? 8.069 -8.170 -8.302 1.00 89.50 90 ASP A CA 1
ATOM 693 C C . ASP A 1 90 ? 7.249 -9.410 -7.895 1.00 89.50 90 ASP A C 1
ATOM 695 O O . ASP A 1 90 ? 6.678 -10.082 -8.750 1.00 89.50 90 ASP A O 1
ATOM 699 N N . ASN A 1 91 ? 7.136 -9.704 -6.594 1.00 90.38 91 ASN A N 1
ATOM 700 C CA . ASN A 1 91 ? 6.343 -10.828 -6.085 1.00 90.38 91 ASN A CA 1
ATOM 701 C C . ASN A 1 91 ? 4.832 -10.593 -6.204 1.00 90.38 91 ASN A C 1
ATOM 703 O O . ASN A 1 91 ? 4.041 -11.546 -6.205 1.00 90.38 91 ASN A O 1
ATOM 707 N N . TYR A 1 92 ? 4.415 -9.329 -6.283 1.00 93.19 92 TYR A N 1
ATOM 708 C CA . TYR A 1 92 ? 3.008 -8.965 -6.272 1.00 93.19 92 TYR A CA 1
ATOM 709 C C . TYR A 1 92 ? 2.450 -8.709 -7.670 1.00 93.19 92 TYR A C 1
ATOM 711 O O . TYR A 1 92 ? 1.227 -8.702 -7.810 1.00 93.19 92 TYR A O 1
ATOM 719 N N . HIS A 1 93 ? 3.291 -8.590 -8.700 1.00 93.94 93 HIS A N 1
ATOM 720 C CA . HIS A 1 93 ? 2.887 -8.074 -10.010 1.00 93.94 93 HIS A CA 1
ATOM 721 C C . HIS A 1 93 ? 3.068 -9.093 -11.127 1.00 93.94 93 HIS A C 1
ATOM 723 O O . HIS A 1 93 ? 3.981 -9.912 -11.125 1.00 93.94 93 HIS A O 1
ATOM 729 N N . THR A 1 94 ? 2.196 -9.015 -12.129 1.00 93.38 94 THR A N 1
ATOM 730 C CA . THR A 1 94 ? 2.270 -9.865 -13.326 1.00 93.38 94 THR A CA 1
ATOM 731 C C . THR A 1 94 ? 3.144 -9.265 -14.420 1.00 93.38 94 THR A C 1
ATOM 733 O O . THR A 1 94 ? 3.621 -9.998 -15.281 1.00 93.38 94 THR A O 1
ATOM 736 N N . HIS A 1 95 ? 3.364 -7.950 -14.394 1.00 93.62 95 HIS A N 1
ATOM 737 C CA . HIS A 1 95 ? 4.156 -7.210 -15.370 1.00 93.62 95 HIS A CA 1
ATOM 738 C C . HIS A 1 95 ? 5.020 -6.163 -14.668 1.00 93.62 95 HIS A C 1
ATOM 740 O O . HIS A 1 95 ? 4.662 -5.678 -13.593 1.00 93.62 95 HIS A O 1
ATOM 746 N N . LYS A 1 96 ? 6.132 -5.790 -15.300 1.00 93.50 96 LYS A N 1
ATOM 747 C CA . LYS A 1 96 ? 7.055 -4.760 -14.823 1.00 93.50 96 LYS A CA 1
ATOM 748 C C . LYS A 1 96 ? 7.394 -3.800 -15.952 1.00 93.50 96 LYS A C 1
ATOM 750 O O . LYS A 1 96 ? 7.779 -4.229 -17.038 1.00 93.50 96 LYS A O 1
ATOM 755 N N . LEU A 1 97 ? 7.253 -2.509 -15.665 1.00 94.06 97 LEU A N 1
ATOM 756 C CA . LEU A 1 97 ? 7.728 -1.410 -16.497 1.00 94.06 97 LEU A CA 1
ATOM 757 C C . LEU A 1 97 ? 8.959 -0.810 -15.816 1.00 94.06 97 LEU A C 1
ATOM 759 O O . LEU A 1 97 ? 8.870 -0.326 -14.690 1.00 94.06 97 LEU A O 1
ATOM 763 N N . LEU A 1 98 ? 10.103 -0.863 -16.485 1.00 91.69 98 LEU A N 1
ATOM 764 C CA . LEU A 1 98 ? 11.346 -0.255 -16.030 1.00 91.69 98 LEU A CA 1
ATOM 765 C C . LEU A 1 98 ? 11.587 1.022 -16.825 1.00 91.69 98 LEU A C 1
ATOM 767 O O . LEU A 1 98 ? 11.574 0.978 -18.051 1.00 91.69 98 LEU A O 1
ATOM 771 N N . LEU A 1 99 ? 11.829 2.132 -16.131 1.00 91.88 99 LEU A N 1
ATOM 772 C CA . LEU A 1 99 ? 12.217 3.407 -16.730 1.00 91.88 99 LEU A CA 1
ATOM 773 C C . LEU A 1 99 ? 13.693 3.667 -16.403 1.00 91.88 99 LEU A C 1
ATOM 775 O O . LEU A 1 99 ? 14.079 3.681 -15.235 1.00 91.88 99 LEU A O 1
ATOM 779 N N . GLU A 1 100 ? 14.519 3.864 -17.425 1.00 90.94 100 GLU A N 1
ATOM 780 C CA . GLU A 1 100 ? 15.958 4.103 -17.313 1.00 90.94 100 GLU A CA 1
ATOM 781 C C . GLU A 1 100 ? 16.293 5.472 -17.909 1.00 90.94 100 GLU A C 1
ATOM 783 O O . GLU A 1 100 ? 16.056 5.735 -19.089 1.00 90.94 100 GLU A O 1
ATOM 788 N N . ARG A 1 101 ? 16.889 6.357 -17.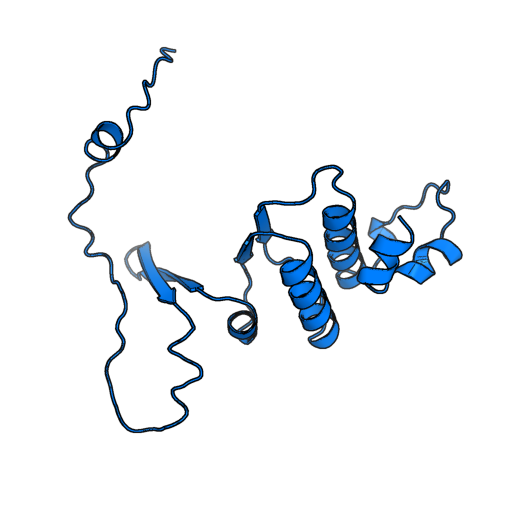109 1.00 91.56 101 ARG A N 1
ATOM 789 C CA . ARG A 1 101 ? 17.383 7.640 -17.611 1.00 91.56 101 ARG A CA 1
ATOM 790 C C . ARG A 1 101 ? 18.722 7.432 -18.318 1.00 91.56 101 ARG A C 1
ATOM 792 O O . ARG A 1 101 ? 19.695 7.013 -17.693 1.00 91.56 101 ARG A O 1
ATOM 799 N N . LYS A 1 102 ? 18.781 7.744 -19.612 1.00 93.00 102 LYS A N 1
ATOM 800 C CA . LYS A 1 102 ? 20.006 7.675 -20.417 1.00 93.00 102 LYS A CA 1
ATOM 801 C C . LYS A 1 102 ? 20.960 8.821 -20.018 1.00 93.00 102 LYS A C 1
ATOM 803 O O . LYS A 1 102 ? 20.495 9.917 -19.689 1.00 93.00 102 LYS A O 1
ATOM 808 N N . PRO A 1 103 ? 22.293 8.635 -20.108 1.00 89.88 103 PRO A N 1
ATOM 809 C CA . PRO A 1 103 ? 23.270 9.687 -19.794 1.00 89.88 103 PRO A CA 1
ATOM 810 C C . PRO A 1 103 ? 23.120 10.962 -20.638 1.00 89.88 103 PRO A C 1
ATOM 812 O O . PRO A 1 103 ? 23.470 12.046 -20.187 1.00 89.88 103 PRO A O 1
ATOM 815 N N . ASN A 1 104 ? 22.568 10.843 -21.849 1.00 91.06 104 ASN A N 1
ATOM 816 C CA . ASN A 1 104 ? 22.303 11.962 -22.757 1.00 91.06 104 ASN A CA 1
ATOM 817 C C . ASN A 1 104 ? 21.044 12.779 -22.393 1.00 91.06 104 ASN A C 1
ATOM 819 O O . ASN A 1 104 ? 20.648 13.655 -23.155 1.00 91.06 104 ASN A O 1
ATOM 823 N N . GLY A 1 105 ? 20.394 12.485 -21.261 1.00 89.00 105 GLY A N 1
ATOM 824 C CA . GLY A 1 105 ? 19.169 13.153 -20.823 1.00 89.00 105 GLY A CA 1
ATOM 825 C C . GLY A 1 105 ? 17.874 12.536 -21.357 1.00 89.00 105 GLY A C 1
ATOM 826 O O . GLY A 1 105 ? 16.805 12.958 -20.924 1.00 89.00 105 GLY A O 1
ATOM 827 N N . GLY A 1 106 ? 17.950 11.527 -22.233 1.00 91.69 106 GLY A N 1
ATOM 828 C CA . GLY A 1 106 ? 16.792 10.756 -22.689 1.00 91.69 106 GLY A CA 1
ATOM 829 C C . GLY A 1 106 ? 16.262 9.770 -21.640 1.00 91.69 106 GLY A C 1
ATOM 830 O O . GLY A 1 106 ? 16.863 9.564 -20.583 1.00 91.69 106 GLY A O 1
ATOM 831 N N . CYS A 1 107 ? 15.141 9.122 -21.947 1.00 92.62 107 CYS A N 1
ATOM 832 C CA . CYS A 1 107 ? 14.544 8.069 -21.126 1.00 92.62 107 CYS A CA 1
ATOM 833 C C . CYS A 1 107 ? 14.283 6.845 -22.007 1.00 92.62 107 CYS A C 1
ATOM 835 O O . CYS A 1 107 ? 13.589 6.958 -23.012 1.00 92.62 107 CYS A O 1
ATOM 837 N N . SER A 1 108 ? 14.843 5.692 -21.650 1.00 93.06 108 SER A N 1
ATOM 838 C CA . SER A 1 108 ? 14.434 4.398 -22.200 1.00 93.06 108 SER A CA 1
ATOM 839 C C . SER A 1 108 ? 13.458 3.720 -21.256 1.00 93.06 108 SER A C 1
ATOM 841 O O . SER A 1 108 ? 13.531 3.889 -20.040 1.00 93.06 108 SER A O 1
ATOM 843 N N . TRP A 1 109 ? 12.573 2.901 -21.808 1.00 92.50 109 TRP A N 1
ATOM 844 C CA . TRP A 1 109 ? 11.676 2.073 -21.020 1.00 92.50 109 TRP A CA 1
ATOM 845 C C . TRP A 1 109 ? 11.695 0.627 -21.515 1.00 92.50 109 TRP A C 1
ATOM 847 O O . TRP A 1 109 ? 11.929 0.368 -22.694 1.00 92.50 109 TRP A O 1
ATOM 857 N N . ARG A 1 110 ? 11.467 -0.319 -20.600 1.00 91.06 110 ARG A N 1
ATOM 858 C CA . ARG A 1 110 ? 11.304 -1.746 -20.909 1.00 91.06 110 ARG A CA 1
ATOM 859 C C . ARG A 1 110 ? 10.065 -2.289 -20.213 1.00 91.06 110 ARG A C 1
ATOM 861 O O . ARG A 1 110 ? 9.876 -2.032 -19.027 1.00 91.06 110 ARG A O 1
ATOM 868 N N . PHE A 1 111 ? 9.255 -3.068 -20.923 1.00 91.81 111 PHE A N 1
ATOM 869 C CA . PHE A 1 111 ? 8.058 -3.708 -20.376 1.00 91.81 111 PHE A CA 1
ATOM 870 C C . PHE A 1 111 ? 8.142 -5.226 -20.538 1.00 91.81 111 PHE A C 1
ATOM 872 O O . PHE A 1 111 ? 8.449 -5.717 -21.623 1.00 91.81 111 PHE A O 1
ATOM 879 N N . ALA A 1 112 ? 7.886 -5.974 -19.463 1.00 89.31 112 ALA A N 1
ATOM 880 C CA . ALA A 1 112 ? 7.950 -7.434 -19.479 1.00 89.31 112 ALA A CA 1
ATOM 881 C C . ALA A 1 112 ? 6.911 -8.081 -18.556 1.00 89.31 112 ALA A C 1
ATOM 883 O O . ALA A 1 112 ? 6.552 -7.526 -17.515 1.00 89.31 112 ALA A O 1
ATOM 884 N N . LYS A 1 113 ? 6.463 -9.289 -18.920 1.00 89.44 113 LYS A N 1
ATOM 885 C CA . LYS A 1 113 ? 5.649 -10.165 -18.065 1.00 89.44 113 LYS A CA 1
ATOM 886 C C . LYS A 1 113 ? 6.551 -10.922 -17.081 1.00 89.44 113 LYS A C 1
ATOM 888 O O . LYS A 1 113 ? 7.562 -11.501 -17.475 1.00 89.44 113 LYS A O 1
ATOM 893 N N . MET A 1 114 ? 6.174 -10.957 -15.806 1.00 81.75 114 MET A N 1
ATOM 894 C CA . MET A 1 114 ? 6.986 -11.507 -14.708 1.00 81.75 114 MET A CA 1
ATOM 895 C C . MET A 1 114 ? 6.971 -13.041 -14.623 1.00 81.75 114 MET A C 1
ATOM 897 O O . MET A 1 114 ? 7.830 -13.622 -13.957 1.00 81.75 114 MET A O 1
ATOM 901 N N . GLU A 1 115 ? 6.062 -13.713 -15.341 1.00 62.00 115 GLU A N 1
ATOM 902 C CA . GLU A 1 115 ? 5.956 -15.185 -15.394 1.00 62.00 115 GLU A CA 1
ATOM 903 C C . GLU A 1 115 ? 7.265 -15.880 -15.831 1.00 62.00 115 GLU A C 1
ATOM 905 O O . GLU A 1 115 ? 7.489 -17.039 -15.493 1.00 62.00 115 GLU A O 1
ATOM 910 N N . ASN A 1 116 ? 8.192 -15.147 -16.461 1.00 45.25 116 ASN A N 1
ATOM 911 C CA . ASN A 1 116 ? 9.490 -15.651 -16.913 1.00 45.25 116 ASN A CA 1
ATOM 912 C C . ASN A 1 116 ? 10.680 -15.364 -15.971 1.00 45.25 116 ASN A C 1
ATOM 914 O O . ASN A 1 116 ? 11.816 -15.606 -16.368 1.00 45.25 116 ASN A O 1
ATOM 918 N N . MET A 1 117 ? 10.498 -14.872 -14.736 1.00 42.28 117 MET A N 1
ATOM 919 C CA . MET A 1 117 ? 11.627 -14.682 -13.793 1.00 42.28 117 MET A CA 1
ATOM 920 C C . MET A 1 117 ? 11.718 -15.754 -12.700 1.00 42.28 117 MET A C 1
ATOM 922 O O . MET A 1 117 ? 12.821 -16.167 -12.345 1.00 42.28 117 MET A O 1
ATOM 926 N N . GLN A 1 118 ? 10.591 -16.272 -12.203 1.00 39.62 118 GLN A N 1
ATOM 927 C CA . GLN A 1 118 ? 10.590 -17.254 -11.105 1.00 39.62 118 GLN A CA 1
ATOM 928 C C . GLN A 1 118 ? 10.926 -18.688 -11.559 1.00 39.62 118 GLN A C 1
ATOM 930 O O . GLN A 1 118 ? 11.426 -19.480 -10.762 1.00 39.62 118 GLN A O 1
ATOM 935 N N . ALA A 1 119 ? 10.748 -19.001 -12.848 1.00 36.84 119 ALA A N 1
ATOM 936 C CA . ALA A 1 119 ? 11.171 -20.269 -13.454 1.00 36.84 119 ALA A CA 1
ATOM 937 C C . ALA A 1 119 ? 12.693 -20.353 -13.726 1.00 36.84 119 ALA A C 1
ATOM 939 O O . ALA A 1 119 ? 13.205 -21.416 -14.068 1.00 36.84 119 ALA A O 1
ATOM 940 N N . ARG A 1 120 ? 13.454 -19.261 -13.544 1.00 39.62 120 ARG A N 1
ATOM 941 C CA . ARG A 1 120 ? 14.893 -19.164 -13.878 1.00 39.62 120 ARG A CA 1
ATOM 942 C C . ARG A 1 120 ? 15.811 -19.424 -12.677 1.00 39.62 120 ARG A C 1
ATOM 944 O O . ARG A 1 120 ? 16.811 -18.740 -12.492 1.00 39.62 120 ARG A O 1
ATOM 951 N N . LYS A 1 121 ? 15.503 -20.447 -11.871 1.00 39.44 121 LYS A N 1
ATOM 952 C CA . LYS A 1 121 ? 16.430 -20.987 -10.850 1.00 39.44 121 LYS A CA 1
ATOM 953 C C . LYS A 1 121 ? 17.447 -21.999 -11.414 1.00 39.44 121 LYS A C 1
ATOM 955 O O . LYS A 1 121 ? 18.118 -22.674 -10.638 1.00 39.44 121 LYS A O 1
ATOM 960 N N . HIS A 1 122 ? 17.599 -22.095 -12.739 1.00 35.47 122 HIS A N 1
ATOM 961 C CA . HIS A 1 122 ? 18.680 -22.851 -13.377 1.00 35.47 122 HIS A CA 1
ATOM 962 C C . HIS A 1 122 ? 19.678 -21.908 -14.070 1.00 35.47 122 HIS A C 1
ATOM 964 O O . HIS A 1 122 ? 19.283 -21.150 -14.960 1.00 35.47 122 HIS A O 1
ATOM 970 N N . PRO A 1 123 ? 20.969 -21.930 -13.684 1.00 35.66 123 PRO A N 1
ATOM 971 C CA . PRO A 1 123 ? 22.003 -21.153 -14.348 1.00 35.66 123 PRO A CA 1
ATOM 972 C C . PRO A 1 123 ? 22.406 -21.906 -15.619 1.00 35.66 123 PRO A C 1
ATOM 974 O O . PRO A 1 123 ? 23.109 -22.908 -15.544 1.00 35.66 123 PRO A O 1
ATOM 977 N N . GLY A 1 124 ? 21.926 -21.476 -16.786 1.00 40.34 124 GLY A N 1
ATOM 978 C CA . GLY A 1 124 ? 22.263 -22.198 -18.015 1.00 40.34 124 GLY A CA 1
ATOM 979 C C . GLY A 1 124 ? 21.937 -21.518 -19.332 1.00 40.34 124 GLY A C 1
ATOM 980 O O . GLY A 1 124 ? 22.765 -21.579 -20.232 1.00 40.34 124 GLY A O 1
ATOM 981 N N . GLU A 1 125 ? 20.798 -20.838 -19.478 1.00 36.41 125 GLU A N 1
ATOM 982 C CA . GLU A 1 125 ? 20.360 -20.419 -20.818 1.00 36.41 125 GLU A CA 1
ATOM 983 C C . GLU A 1 125 ? 19.910 -18.950 -20.882 1.00 36.41 125 GLU A C 1
ATOM 985 O O . GLU A 1 125 ? 18.931 -18.505 -20.275 1.00 36.41 125 GLU A O 1
ATOM 990 N N . ARG A 1 126 ? 20.702 -18.183 -21.645 1.00 41.84 126 ARG A N 1
ATOM 991 C CA . ARG A 1 126 ? 20.374 -16.873 -22.223 1.00 41.84 126 ARG A CA 1
ATOM 992 C C . ARG A 1 126 ? 19.306 -17.126 -23.289 1.00 41.84 126 ARG A C 1
ATOM 994 O O . ARG A 1 126 ? 19.535 -17.937 -24.170 1.00 41.84 126 ARG A O 1
ATOM 1001 N N . GLN A 1 127 ? 18.129 -16.519 -23.215 1.00 38.81 127 GLN A N 1
ATOM 1002 C CA . GLN A 1 127 ? 17.843 -15.219 -23.829 1.00 38.81 127 GLN A CA 1
ATOM 1003 C C . GLN A 1 127 ? 16.669 -14.552 -23.089 1.00 38.81 127 GLN A C 1
ATOM 1005 O O . GLN A 1 127 ? 15.812 -15.212 -22.504 1.00 38.81 127 GLN A O 1
ATOM 1010 N N . SER A 1 128 ? 16.673 -13.228 -23.014 1.00 42.03 128 SER A N 1
ATOM 1011 C CA . SER A 1 128 ? 15.578 -12.426 -22.472 1.00 42.03 128 SER A CA 1
ATOM 1012 C C . SER A 1 128 ? 14.745 -11.891 -23.628 1.00 42.03 128 SER A C 1
ATOM 1014 O O . SER A 1 128 ? 15.269 -11.132 -24.437 1.00 42.03 128 SER A O 1
ATOM 1016 N N . GLU A 1 129 ? 13.471 -12.262 -23.687 1.00 43.50 129 GLU A N 1
ATOM 1017 C CA . GLU A 1 129 ? 12.500 -11.659 -24.598 1.00 43.50 129 GLU A CA 1
ATOM 1018 C C . GLU A 1 129 ? 11.989 -10.362 -23.951 1.00 43.50 129 GLU A C 1
ATOM 1020 O O . GLU A 1 129 ? 10.962 -10.322 -23.276 1.00 43.50 129 GLU A O 1
ATOM 1025 N N . TRP A 1 130 ? 12.807 -9.313 -24.039 1.00 42.94 130 TRP A N 1
ATOM 1026 C CA . TRP A 1 130 ? 12.375 -7.946 -23.765 1.00 42.94 130 TRP A CA 1
ATOM 1027 C C . TRP A 1 130 ? 11.745 -7.394 -25.038 1.00 42.94 130 TRP A C 1
ATOM 1029 O O . TRP A 1 130 ? 12.346 -7.486 -26.107 1.00 42.94 130 TRP A O 1
ATOM 1039 N N . VAL A 1 131 ? 10.568 -6.778 -24.925 1.00 51.66 131 VAL A N 1
ATOM 1040 C CA . VAL A 1 131 ? 10.097 -5.871 -25.974 1.00 51.66 131 VAL A CA 1
ATOM 1041 C C . VAL A 1 131 ? 10.805 -4.541 -25.739 1.00 51.66 131 VAL A C 1
ATOM 1043 O O . VAL A 1 131 ? 10.444 -3.780 -24.840 1.00 51.66 131 VAL A O 1
ATOM 1046 N N . GLU A 1 132 ? 11.874 -4.309 -26.494 1.00 44.88 132 GLU A N 1
ATOM 1047 C CA . GLU A 1 132 ? 12.533 -3.009 -26.574 1.00 44.88 132 GLU A CA 1
ATOM 1048 C C . GLU A 1 132 ? 11.818 -2.160 -27.628 1.00 44.88 132 GLU A C 1
ATOM 1050 O O . GLU A 1 132 ? 11.549 -2.618 -28.738 1.00 44.88 132 GLU A O 1
ATOM 1055 N N . SER A 1 133 ? 11.487 -0.917 -27.283 1.00 40.22 133 SER A N 1
ATOM 1056 C CA . SER A 1 133 ? 11.035 0.051 -28.279 1.00 40.22 133 SER A CA 1
ATOM 1057 C C . SER A 1 133 ? 12.251 0.541 -29.062 1.00 40.22 133 SER A C 1
ATOM 1059 O O . SER A 1 133 ? 13.126 1.187 -28.486 1.00 40.22 133 SER A O 1
ATOM 1061 N N . ASN A 1 134 ? 12.277 0.303 -30.374 1.00 39.78 134 ASN A N 1
ATOM 1062 C CA . ASN A 1 134 ? 13.050 1.148 -31.281 1.00 39.78 134 ASN A CA 1
ATOM 1063 C C . ASN A 1 134 ? 12.334 2.506 -31.348 1.00 39.78 134 ASN A C 1
ATOM 1065 O O . ASN A 1 134 ? 11.129 2.559 -31.578 1.00 39.78 134 ASN A O 1
ATOM 1069 N N . GLU A 1 135 ? 13.050 3.598 -31.092 1.00 44.84 135 GLU A N 1
ATOM 1070 C CA . GLU A 1 135 ? 12.528 4.976 -31.038 1.00 44.84 135 GLU A CA 1
ATOM 1071 C C . GLU A 1 135 ? 12.089 5.542 -32.417 1.00 44.84 135 GLU A C 1
ATOM 1073 O O . GLU A 1 135 ? 11.998 6.757 -32.553 1.00 44.84 135 GLU A O 1
ATOM 1078 N N . GLU A 1 136 ? 11.789 4.722 -33.438 1.00 43.62 136 GLU A N 1
ATOM 1079 C CA . GLU A 1 136 ? 11.525 5.225 -34.805 1.00 43.62 136 GLU A CA 1
ATOM 1080 C C . GLU A 1 136 ? 10.081 5.162 -35.333 1.00 43.62 136 GLU A C 1
ATOM 1082 O O . GLU A 1 136 ? 9.790 5.919 -36.248 1.00 43.62 136 GLU A O 1
ATOM 1087 N N . ASP A 1 137 ? 9.132 4.414 -34.761 1.00 41.81 137 ASP A N 1
ATOM 1088 C CA . ASP A 1 137 ? 7.796 4.294 -35.383 1.00 41.81 137 ASP A CA 1
ATOM 1089 C C . ASP A 1 137 ? 6.642 4.421 -34.383 1.00 41.81 137 ASP A C 1
ATOM 1091 O O . ASP A 1 137 ? 6.041 3.422 -34.009 1.00 41.81 137 ASP A O 1
ATOM 1095 N N . VAL A 1 138 ? 6.304 5.649 -33.973 1.00 43.75 138 VAL A N 1
ATOM 1096 C CA . VAL A 1 138 ? 4.900 6.100 -33.862 1.00 43.75 138 VAL A CA 1
ATOM 1097 C C . VAL A 1 138 ? 4.895 7.625 -33.983 1.00 43.75 138 VAL A C 1
ATOM 1099 O O . VAL A 1 138 ? 5.160 8.345 -33.017 1.00 43.75 138 VAL A O 1
ATOM 1102 N N . THR A 1 139 ? 4.563 8.155 -35.160 1.00 43.09 139 THR A N 1
ATOM 1103 C CA . THR A 1 139 ? 4.226 9.582 -35.249 1.00 43.09 139 THR A CA 1
ATOM 1104 C C . THR A 1 139 ? 2.846 9.804 -34.629 1.00 43.09 139 THR A C 1
ATOM 1106 O O . THR A 1 139 ? 1.916 9.026 -34.841 1.00 43.09 139 THR A O 1
ATOM 1109 N N . LEU A 1 140 ? 2.676 10.891 -33.869 1.00 41.09 140 LEU A N 1
ATOM 1110 C CA . LEU A 1 140 ? 1.416 11.254 -33.194 1.00 41.09 140 LEU A CA 1
ATOM 1111 C C . LEU A 1 140 ? 0.206 11.406 -34.146 1.00 41.09 140 LEU A C 1
ATOM 1113 O O . LEU A 1 140 ? -0.922 11.543 -33.685 1.00 41.09 140 LEU A O 1
ATOM 1117 N N . GLN A 1 141 ? 0.419 11.343 -35.464 1.00 40.72 141 GLN A N 1
ATOM 1118 C CA . GLN A 1 141 ? -0.625 11.336 -36.491 1.00 40.72 141 GLN A CA 1
ATOM 1119 C C . GLN A 1 141 ? -1.223 9.940 -36.762 1.00 40.72 141 GLN A C 1
ATOM 1121 O O . GLN A 1 141 ? -2.295 9.843 -37.360 1.00 40.72 141 GLN A O 1
ATOM 1126 N N . GLU A 1 142 ? -0.569 8.853 -36.339 1.00 41.31 142 GLU A N 1
ATOM 1127 C CA . GLU A 1 142 ? -1.031 7.475 -36.590 1.00 41.31 142 GLU A CA 1
ATOM 1128 C C . GLU A 1 142 ? -1.925 6.919 -35.475 1.00 41.31 142 GLU A C 1
ATOM 1130 O O . GLU A 1 142 ? -2.781 6.069 -35.737 1.00 41.31 142 GLU A O 1
ATOM 1135 N N . LEU A 1 143 ? -1.799 7.445 -34.253 1.00 41.72 143 LEU A N 1
ATOM 1136 C CA . LEU A 1 143 ? -2.669 7.095 -33.123 1.00 41.72 143 LEU A CA 1
ATOM 1137 C C . LEU A 1 143 ? -4.100 7.636 -33.288 1.00 41.72 143 LEU A C 1
ATOM 1139 O O . LEU A 1 143 ? -5.045 6.982 -32.852 1.00 41.72 143 LEU A O 1
ATOM 1143 N N . ASP A 1 144 ? -4.273 8.755 -33.997 1.00 44.47 144 ASP A N 1
ATOM 1144 C CA . ASP A 1 144 ? -5.580 9.394 -34.230 1.00 44.47 144 ASP A CA 1
ATOM 1145 C C . ASP A 1 144 ? -6.429 8.656 -35.290 1.00 44.47 144 ASP A C 1
ATOM 1147 O O . ASP A 1 144 ? -7.650 8.781 -35.349 1.00 44.47 144 ASP A O 1
ATOM 1151 N N . LYS A 1 145 ? -5.798 7.817 -36.128 1.00 44.69 145 LYS A N 1
ATOM 1152 C CA . LYS A 1 145 ? -6.483 7.070 -37.201 1.00 44.69 145 LYS A CA 1
ATOM 1153 C C . LYS A 1 145 ? -7.017 5.701 -36.771 1.00 44.69 145 LYS A C 1
ATOM 1155 O O . LYS A 1 145 ? -7.875 5.154 -37.461 1.00 44.69 145 LYS A O 1
ATOM 1160 N N . ARG A 1 146 ? -6.519 5.119 -35.671 1.00 46.47 146 ARG A N 1
ATOM 1161 C CA . ARG A 1 146 ? -6.913 3.762 -35.220 1.00 46.47 146 ARG A CA 1
ATOM 1162 C C . ARG A 1 146 ? -8.046 3.744 -34.200 1.00 46.47 146 ARG A C 1
ATOM 1164 O O . ARG A 1 146 ? -8.739 2.736 -34.091 1.00 46.47 146 ARG A O 1
ATOM 1171 N N . HIS A 1 147 ? -8.286 4.852 -33.513 1.00 43.69 147 HIS A N 1
ATOM 1172 C CA . HIS A 1 147 ? -9.441 5.016 -32.643 1.00 43.69 147 HIS A CA 1
ATOM 1173 C C . HIS A 1 147 ? -10.072 6.355 -32.980 1.00 43.69 147 HIS A C 1
ATOM 1175 O O . HIS A 1 147 ? -9.471 7.384 -32.709 1.00 43.69 147 HIS A O 1
ATOM 1181 N N . GLY A 1 148 ? -11.250 6.331 -33.609 1.00 36.88 148 GLY A N 1
ATOM 1182 C CA . GLY A 1 148 ? -11.998 7.525 -34.000 1.00 36.88 148 GLY A CA 1
ATOM 1183 C C . GLY A 1 148 ? -12.454 8.354 -32.800 1.00 36.88 148 GLY A C 1
ATOM 1184 O O . GLY A 1 148 ? -13.641 8.389 -32.481 1.00 36.88 148 GLY A O 1
ATOM 1185 N N . PHE A 1 149 ? -11.518 9.029 -32.143 1.00 37.56 149 PHE A N 1
ATOM 1186 C CA . PHE A 1 149 ? -11.787 10.103 -31.210 1.00 37.56 149 PHE A CA 1
ATOM 1187 C C . PHE A 1 149 ? -11.824 11.404 -32.004 1.00 37.56 149 PHE A C 1
ATOM 1189 O O . PHE A 1 149 ? -10.816 12.022 -32.319 1.00 37.56 149 PHE A O 1
ATOM 1196 N N . SER A 1 150 ? -13.043 11.805 -32.355 1.00 31.98 150 SER A N 1
ATOM 1197 C CA . SER A 1 150 ? -13.346 13.152 -32.823 1.00 31.98 150 SER A CA 1
ATOM 1198 C C . SER A 1 150 ? -12.965 14.164 -31.737 1.00 31.98 150 SER A C 1
ATOM 1200 O O . SER A 1 150 ? -13.743 14.416 -30.815 1.00 31.98 150 SER A O 1
ATOM 1202 N N . ASN A 1 151 ? -11.786 14.770 -31.855 1.00 32.47 151 ASN A N 1
ATOM 1203 C CA . ASN A 1 151 ? -11.394 15.929 -31.062 1.00 32.47 151 ASN A CA 1
ATOM 1204 C C . ASN A 1 151 ? -12.035 17.194 -31.647 1.00 32.47 151 ASN A C 1
ATOM 1206 O O . ASN A 1 151 ? -11.419 17.922 -32.422 1.00 32.47 151 ASN A O 1
ATOM 1210 N N . THR A 1 152 ? -13.278 17.483 -31.261 1.00 37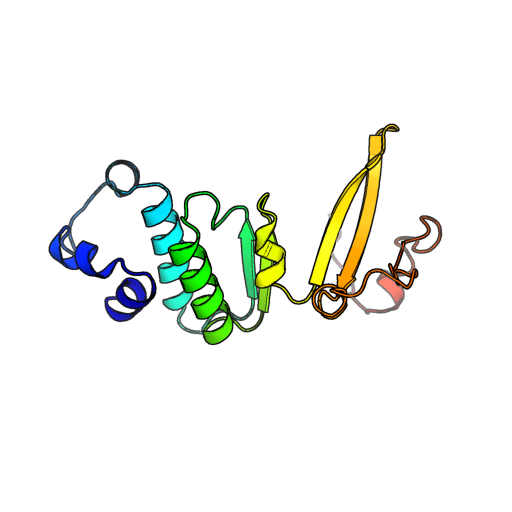.16 152 THR A N 1
ATOM 1211 C CA . THR A 1 152 ? -13.842 18.832 -31.398 1.00 37.16 152 THR A CA 1
ATOM 1212 C C . THR A 1 152 ? -13.768 19.544 -30.058 1.00 37.16 152 THR A C 1
ATOM 1214 O O . THR A 1 152 ? -14.706 19.460 -29.274 1.00 37.16 152 THR A O 1
ATOM 1217 N N . TRP A 1 153 ? -12.669 20.259 -29.825 1.00 31.78 153 TRP A N 1
ATOM 1218 C CA . TRP A 1 153 ? -12.652 21.475 -29.010 1.00 31.78 153 TRP A CA 1
ATOM 1219 C C . TRP A 1 153 ? -11.653 22.449 -29.650 1.00 31.78 153 TRP A C 1
ATOM 1221 O O . TRP A 1 153 ? -10.452 22.196 -29.693 1.00 31.78 153 TRP A O 1
ATOM 1231 N N . SER A 1 154 ? -12.185 23.524 -30.229 1.00 26.48 154 SER A N 1
ATOM 1232 C CA . SER A 1 154 ? -11.454 24.746 -30.596 1.00 26.48 154 SER A CA 1
ATOM 1233 C C . SER A 1 154 ? -11.574 25.762 -29.438 1.00 26.48 154 SER A C 1
ATOM 1235 O O . SER A 1 154 ? -12.422 25.543 -28.571 1.00 26.48 154 SER A O 1
ATOM 1237 N N . PRO A 1 155 ? -10.688 26.778 -29.379 1.00 43.84 155 PRO A N 1
ATOM 1238 C CA . PRO A 1 155 ? -10.217 27.414 -28.143 1.00 43.84 155 PRO A CA 1
ATOM 1239 C C . PRO A 1 155 ? -11.241 28.294 -27.423 1.00 43.84 155 PRO A C 1
ATOM 1241 O O . PRO A 1 155 ? -12.186 28.784 -28.081 1.00 43.84 155 PRO A O 1
#

Foldseek 3Di:
DLVLCVLQVNNCVVVVDPPPDDDPCVVVDDPSRVLSVVLSVQQPDPVFAAEEEAEQSCVRPDPVSVVSSLVVCVVGYNYYDYDHDDPCVLVSDQKDKDWDQDPVRDIFIWIDGSPPPVVPPDPDDDDDPIPGDDPPDDDPVVVCVPDVDPPPDDD